Protein AF-A0A1E4HEZ9-F1 (afdb_monomer_lite)

pLDDT: mean 70.36, std 16.88, range [35.25, 93.25]

Sequence (74 aa):
MKYNHLVANMVILHNVHTMSRTLKVLQEQGVPLSEELLNRLSPYRREHINRLGHYSLDFERYQSAMAKDIKFTL

Structure (mmCIF, N/CA/C/O backbone):
data_AF-A0A1E4HEZ9-F1
#
_entry.id   AF-A0A1E4HEZ9-F1
#
loop_
_atom_site.group_PDB
_atom_site.id
_atom_site.type_symbol
_atom_site.label_atom_id
_atom_site.label_alt_id
_atom_site.label_comp_id
_atom_site.label_asym_id
_atom_site.label_entity_id
_atom_site.label_seq_id
_atom_site.pdbx_PDB_ins_code
_atom_site.Cartn_x
_atom_site.Cartn_y
_atom_site.Cartn_z
_atom_site.occupancy
_atom_site.B_iso_or_equiv
_atom_site.auth_seq_id
_atom_site.auth_comp_id
_atom_site.auth_asym_id
_atom_site.auth_atom_id
_atom_site.pdbx_PDB_model_num
ATOM 1 N N . MET A 1 1 ? 15.412 4.827 -20.853 1.00 55.25 1 MET A N 1
ATOM 2 C CA . MET A 1 1 ? 15.344 4.543 -19.400 1.00 55.25 1 MET A CA 1
ATOM 3 C C . MET A 1 1 ? 14.589 5.581 -18.544 1.00 55.25 1 MET A C 1
ATOM 5 O O . MET A 1 1 ? 14.455 5.332 -17.359 1.00 55.25 1 MET A O 1
ATOM 9 N N . LYS A 1 2 ? 14.057 6.716 -19.050 1.00 57.41 2 LYS A N 1
ATOM 10 C CA . LYS A 1 2 ? 13.449 7.751 -18.167 1.00 57.41 2 LYS A CA 1
ATOM 11 C C . LYS A 1 2 ? 11.940 7.613 -17.886 1.00 57.41 2 LYS A C 1
ATOM 13 O O . LYS A 1 2 ? 11.501 8.009 -16.815 1.00 57.41 2 LYS A O 1
ATOM 18 N N . TYR A 1 3 ? 11.155 7.023 -18.789 1.00 67.50 3 TYR A N 1
ATOM 19 C CA . TYR A 1 3 ? 9.689 6.971 -18.637 1.00 67.50 3 TYR A CA 1
ATOM 20 C C . TYR A 1 3 ? 9.179 5.775 -17.823 1.00 67.50 3 TYR A C 1
ATOM 22 O O . TYR A 1 3 ? 8.201 5.914 -17.096 1.00 67.50 3 TYR A O 1
ATOM 30 N N . ASN A 1 4 ? 9.865 4.629 -17.866 1.00 77.69 4 ASN A N 1
ATOM 31 C CA . ASN A 1 4 ? 9.409 3.423 -17.164 1.00 77.69 4 ASN A CA 1
ATOM 32 C C . ASN A 1 4 ? 9.346 3.601 -15.643 1.00 77.69 4 ASN A C 1
ATOM 34 O O . ASN A 1 4 ? 8.425 3.090 -15.020 1.00 77.69 4 ASN A O 1
ATOM 38 N N . HIS A 1 5 ? 10.272 4.357 -15.046 1.00 85.00 5 HIS A N 1
ATOM 39 C CA . HIS A 1 5 ? 10.234 4.641 -13.608 1.00 85.00 5 HIS A CA 1
ATOM 40 C C . HIS A 1 5 ? 9.034 5.506 -13.227 1.00 85.00 5 HIS A C 1
ATOM 42 O O . HIS A 1 5 ? 8.382 5.249 -12.221 1.00 85.00 5 HIS A O 1
ATOM 48 N N . LEU A 1 6 ? 8.707 6.500 -14.055 1.00 87.44 6 LEU A N 1
ATOM 49 C CA . LEU A 1 6 ? 7.547 7.350 -13.824 1.00 87.44 6 LEU A CA 1
ATOM 50 C C . LEU A 1 6 ? 6.250 6.545 -13.954 1.00 87.44 6 LEU A C 1
ATOM 52 O O . LEU A 1 6 ? 5.396 6.623 -13.078 1.00 87.44 6 LEU A O 1
ATOM 56 N N . VAL A 1 7 ? 6.132 5.725 -15.002 1.00 86.94 7 VAL A N 1
ATOM 57 C CA . VAL A 1 7 ? 4.972 4.846 -15.207 1.00 86.94 7 VAL A CA 1
ATOM 58 C C . VAL A 1 7 ? 4.836 3.846 -14.058 1.00 86.94 7 VAL A C 1
ATOM 60 O O . VAL A 1 7 ? 3.750 3.717 -13.502 1.00 86.94 7 VAL A O 1
ATOM 63 N N . ALA A 1 8 ? 5.927 3.206 -13.631 1.00 83.94 8 ALA A N 1
ATOM 64 C CA . ALA A 1 8 ? 5.914 2.288 -12.493 1.00 83.94 8 ALA A CA 1
ATOM 65 C C . ALA 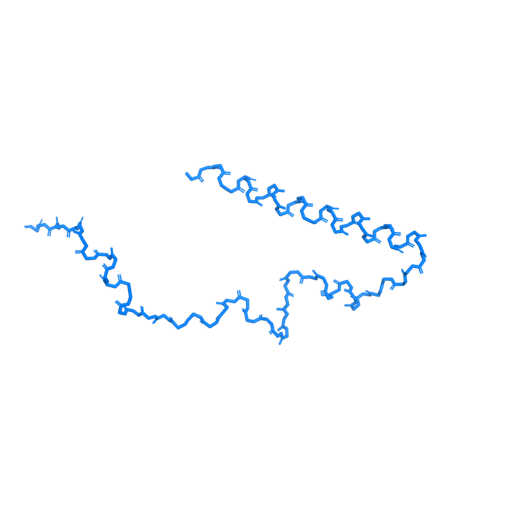A 1 8 ? 5.456 2.981 -11.200 1.00 83.94 8 ALA A C 1
ATOM 67 O O . ALA A 1 8 ? 4.586 2.466 -10.502 1.00 83.94 8 ALA A O 1
ATOM 68 N N . ASN A 1 9 ? 5.976 4.177 -10.914 1.00 88.44 9 ASN A N 1
ATOM 69 C CA . ASN A 1 9 ? 5.588 4.945 -9.731 1.00 88.44 9 ASN A CA 1
ATOM 70 C C . ASN A 1 9 ? 4.115 5.372 -9.779 1.00 88.44 9 ASN A C 1
ATOM 72 O O . ASN A 1 9 ? 3.430 5.304 -8.761 1.00 88.44 9 ASN A O 1
ATOM 76 N N . MET A 1 10 ? 3.606 5.759 -10.954 1.00 90.88 10 MET A N 1
ATOM 77 C CA . MET A 1 10 ? 2.189 6.087 -11.136 1.00 90.88 10 MET A CA 1
ATOM 78 C C . MET A 1 10 ? 1.289 4.870 -10.907 1.00 90.88 10 MET A C 1
ATOM 80 O O . MET A 1 10 ? 0.267 4.989 -10.235 1.00 90.88 10 MET A O 1
ATOM 84 N N . VAL A 1 11 ? 1.682 3.693 -11.401 1.00 87.50 11 VAL A N 1
ATOM 85 C CA . VAL A 1 11 ? 0.940 2.442 -11.181 1.00 87.50 11 VAL A CA 1
ATOM 86 C C . VAL A 1 11 ? 0.941 2.057 -9.699 1.00 87.50 11 VAL A C 1
ATOM 88 O O . VAL A 1 11 ? -0.111 1.735 -9.149 1.00 87.50 11 VAL A O 1
ATOM 91 N N . ILE A 1 12 ? 2.090 2.151 -9.021 1.00 88.12 12 ILE A N 1
ATOM 92 C CA . ILE A 1 12 ? 2.196 1.893 -7.576 1.00 88.12 12 ILE A CA 1
ATOM 93 C C . ILE A 1 12 ? 1.279 2.840 -6.794 1.00 88.12 12 ILE A C 1
ATOM 95 O O . ILE A 1 12 ? 0.512 2.388 -5.942 1.00 88.12 12 ILE A O 1
ATOM 99 N N . LEU A 1 13 ? 1.314 4.139 -7.107 1.00 90.44 13 LEU A N 1
ATOM 100 C CA . LEU A 1 13 ? 0.477 5.136 -6.445 1.00 90.44 13 LEU A CA 1
ATOM 101 C C . LEU A 1 13 ? -1.017 4.868 -6.670 1.00 90.44 13 LEU A C 1
ATOM 103 O O . LEU A 1 13 ? -1.800 4.914 -5.722 1.00 90.44 13 LEU A O 1
ATOM 107 N N . HIS A 1 14 ? -1.414 4.553 -7.904 1.00 90.25 14 HIS A N 1
ATOM 108 C CA . HIS A 1 14 ? -2.801 4.244 -8.248 1.00 90.25 14 HIS A CA 1
ATOM 109 C C . HIS A 1 14 ? -3.340 3.037 -7.466 1.00 90.25 14 HIS A C 1
ATOM 111 O O . HIS A 1 14 ? -4.468 3.068 -6.963 1.00 90.25 14 HIS A O 1
ATOM 117 N N . ASN A 1 15 ? -2.517 1.999 -7.304 1.00 88.44 15 ASN A N 1
ATOM 118 C CA . ASN A 1 15 ? -2.882 0.807 -6.545 1.00 88.44 15 ASN A CA 1
ATOM 119 C C . ASN A 1 15 ? -3.108 1.133 -5.064 1.00 88.44 15 ASN A C 1
ATOM 121 O O . ASN A 1 15 ? -4.147 0.777 -4.506 1.00 88.44 15 ASN A O 1
ATOM 125 N N . VAL A 1 16 ? -2.178 1.862 -4.438 1.00 88.75 16 VAL A N 1
ATOM 126 C CA . VAL A 1 16 ? -2.298 2.264 -3.026 1.00 88.75 16 VAL A CA 1
ATOM 127 C C . VAL A 1 16 ? -3.511 3.172 -2.811 1.00 88.75 16 VAL A C 1
ATOM 129 O O . VAL A 1 16 ? -4.259 2.985 -1.850 1.00 88.75 16 VAL A O 1
ATOM 132 N N . HIS A 1 17 ? -3.758 4.119 -3.719 1.00 92.50 17 HIS A N 1
ATOM 133 C CA . HIS A 1 17 ? -4.928 5.003 -3.667 1.00 92.50 17 HIS A CA 1
ATOM 134 C C . HIS A 1 17 ? -6.249 4.230 -3.728 1.00 92.50 17 HIS A C 1
ATOM 136 O O . HIS A 1 17 ? -7.162 4.486 -2.941 1.00 92.50 17 HIS A O 1
ATOM 142 N N . THR A 1 18 ? -6.339 3.247 -4.625 1.00 90.88 18 THR A N 1
ATOM 143 C CA . THR A 1 18 ? -7.538 2.412 -4.778 1.00 90.88 18 THR A CA 1
ATOM 144 C C . THR A 1 18 ? -7.788 1.569 -3.529 1.00 90.88 18 THR A C 1
ATOM 146 O O . THR A 1 18 ? -8.893 1.594 -2.992 1.00 90.88 18 THR A O 1
ATOM 149 N N . MET A 1 19 ? -6.755 0.900 -3.003 1.00 89.50 19 MET A N 1
ATOM 150 C CA . MET A 1 19 ? -6.855 0.129 -1.757 1.00 89.50 19 MET A CA 1
ATOM 151 C C . MET A 1 19 ? -7.296 1.008 -0.581 1.00 89.50 19 MET A C 1
ATOM 153 O O . MET A 1 19 ? -8.182 0.625 0.180 1.00 89.50 19 MET A O 1
ATOM 157 N N . SER A 1 20 ? -6.733 2.214 -0.468 1.00 88.94 20 SER A N 1
ATOM 158 C CA . SER A 1 20 ? -7.048 3.150 0.618 1.00 88.94 20 SER A CA 1
ATOM 159 C C . SER A 1 20 ? -8.503 3.622 0.562 1.00 88.94 20 SER A C 1
ATOM 161 O O . SER A 1 20 ? -9.176 3.697 1.590 1.00 88.94 20 SER A O 1
ATOM 163 N N . ARG A 1 21 ? -9.026 3.893 -0.642 1.00 93.25 21 ARG A N 1
ATOM 164 C CA . ARG A 1 21 ? -10.439 4.245 -0.843 1.00 93.25 21 ARG A CA 1
ATOM 165 C C . ARG A 1 21 ? -11.366 3.098 -0.452 1.00 93.25 21 ARG A C 1
ATOM 167 O O . ARG A 1 21 ? -12.343 3.337 0.250 1.00 93.25 21 ARG A O 1
ATOM 174 N N . THR A 1 22 ? -11.066 1.875 -0.881 1.00 89.38 22 THR A N 1
ATOM 175 C CA . THR A 1 22 ? -11.887 0.702 -0.551 1.00 89.38 22 THR A CA 1
ATOM 176 C C . THR A 1 22 ? -11.903 0.434 0.951 1.00 89.38 22 THR A C 1
ATOM 178 O O . THR A 1 22 ? -12.968 0.188 1.508 1.00 89.38 22 THR A O 1
ATOM 181 N N . LEU A 1 23 ? -10.757 0.555 1.631 1.00 89.19 23 LEU A N 1
ATOM 182 C CA . LEU A 1 23 ? -10.691 0.439 3.092 1.00 89.19 23 LEU A CA 1
ATOM 183 C C . LEU A 1 23 ? -11.561 1.488 3.789 1.00 89.19 23 LEU A C 1
ATOM 185 O O . LEU A 1 23 ? -12.278 1.156 4.727 1.00 89.19 23 LEU A O 1
ATOM 189 N N . LYS A 1 24 ? -11.561 2.731 3.300 1.00 88.69 24 LYS A N 1
ATOM 190 C CA . LYS A 1 24 ? -12.415 3.788 3.851 1.00 88.69 24 LYS A CA 1
ATOM 191 C C . LYS A 1 24 ? -13.908 3.473 3.700 1.00 88.69 24 LYS A C 1
ATOM 193 O O . LYS A 1 24 ? -14.654 3.630 4.657 1.00 88.69 24 LYS A O 1
ATOM 198 N N . VAL A 1 25 ? -14.329 2.962 2.541 1.00 92.25 25 VAL A N 1
ATOM 199 C CA . VAL A 1 25 ? -15.723 2.530 2.322 1.00 92.25 25 VAL A CA 1
ATOM 200 C C . VAL A 1 25 ? -16.108 1.394 3.273 1.00 92.25 25 VAL A C 1
ATOM 202 O O . VAL A 1 25 ? -17.19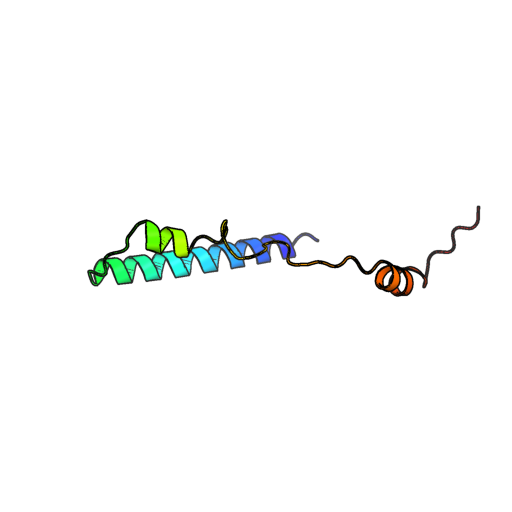1 1.414 3.849 1.00 92.25 25 VAL A O 1
ATOM 205 N N . LEU A 1 26 ? -15.219 0.420 3.485 1.00 89.75 26 LEU A N 1
ATOM 206 C CA . LEU A 1 26 ? -15.457 -0.673 4.436 1.00 89.75 26 LEU A CA 1
ATOM 207 C C . LEU A 1 26 ? -15.574 -0.160 5.879 1.00 89.75 26 LEU A C 1
ATOM 209 O O . LEU A 1 26 ? -16.424 -0.629 6.633 1.00 89.75 26 LEU A O 1
ATOM 213 N N . GLN A 1 27 ? -14.766 0.835 6.249 1.00 87.62 27 GLN A N 1
ATOM 214 C CA . GLN A 1 27 ? -14.858 1.490 7.553 1.00 87.62 27 GLN A CA 1
ATOM 215 C C . GLN A 1 27 ? -16.199 2.217 7.732 1.00 87.62 27 GLN A C 1
ATOM 217 O O . GLN A 1 27 ? -16.825 2.096 8.782 1.00 87.62 27 GLN A O 1
ATOM 222 N N . GLU A 1 28 ? -16.668 2.929 6.703 1.00 90.31 28 GLU A N 1
ATOM 223 C CA . GLU A 1 28 ? -17.974 3.608 6.694 1.00 90.31 28 GLU A CA 1
ATOM 224 C C . GLU A 1 28 ? -19.150 2.617 6.790 1.00 90.31 28 GLU A C 1
ATOM 226 O O . GLU A 1 28 ? -20.181 2.936 7.375 1.00 90.31 28 GLU A O 1
ATOM 231 N N . GLN A 1 29 ? -18.981 1.390 6.289 1.00 90.81 29 GLN A N 1
ATOM 232 C CA . GLN A 1 29 ? -19.947 0.290 6.422 1.00 90.81 29 GLN A CA 1
ATOM 233 C C . GLN A 1 29 ? -19.917 -0.395 7.802 1.00 90.81 29 GLN A C 1
ATOM 235 O O . GLN A 1 29 ? -20.677 -1.333 8.037 1.00 90.81 29 GLN A O 1
ATOM 240 N N . GLY A 1 30 ? -19.054 0.055 8.720 1.00 87.81 30 GLY A N 1
ATOM 241 C CA . GLY A 1 30 ? -18.931 -0.505 10.066 1.00 87.81 30 GLY A CA 1
ATOM 242 C C . GLY A 1 30 ? -18.114 -1.797 10.139 1.00 87.81 30 GLY A C 1
ATOM 243 O O . GLY A 1 30 ? -18.168 -2.490 11.155 1.00 87.81 30 GLY A O 1
ATOM 244 N N . VAL A 1 31 ? -17.350 -2.140 9.094 1.00 85.19 31 VAL A N 1
ATOM 245 C CA . VAL A 1 31 ? -16.464 -3.311 9.123 1.00 85.19 31 VAL A CA 1
ATOM 246 C C . VAL A 1 31 ? -15.285 -3.028 10.065 1.00 85.19 31 VAL A C 1
ATOM 248 O O . VAL A 1 31 ? -14.569 -2.041 9.865 1.00 85.19 31 VAL A O 1
ATOM 251 N N . PRO A 1 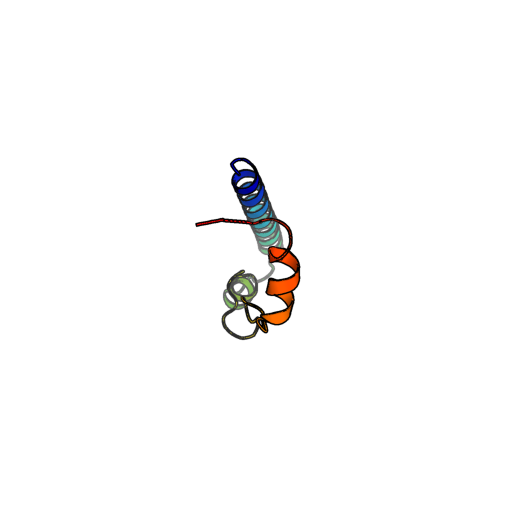32 ? -15.027 -3.880 11.075 1.00 79.19 32 PRO A N 1
ATOM 252 C CA . PRO A 1 32 ? -13.897 -3.697 11.976 1.00 79.19 32 PRO A CA 1
ATOM 253 C C . PRO A 1 32 ? -12.579 -3.982 11.242 1.00 79.19 32 PRO A C 1
ATOM 255 O O . PRO A 1 32 ? -12.219 -5.130 10.981 1.00 79.19 32 PRO A O 1
ATOM 258 N N . LEU A 1 33 ? -11.842 -2.923 10.909 1.00 81.38 33 LEU A N 1
ATOM 259 C CA . LEU A 1 33 ? -10.491 -3.012 10.356 1.00 81.38 33 LEU A CA 1
ATOM 260 C C . LEU A 1 33 ? -9.487 -3.143 11.509 1.00 81.38 33 LEU A C 1
ATOM 262 O O . LEU A 1 33 ? -9.062 -2.141 12.082 1.00 81.38 33 LEU A O 1
ATOM 266 N N . SER A 1 34 ? -9.128 -4.375 11.879 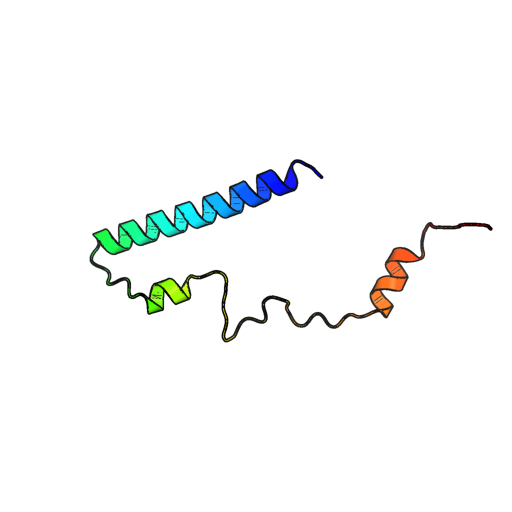1.00 81.31 34 SER A N 1
ATOM 267 C CA . SER A 1 34 ? -8.083 -4.613 12.881 1.00 81.31 34 SER A CA 1
ATOM 268 C C . SER A 1 34 ? -6.687 -4.339 12.313 1.00 81.31 34 SER A C 1
ATOM 270 O O . SER A 1 34 ? -6.432 -4.494 11.115 1.00 81.31 34 SER A O 1
ATOM 272 N N . GLU A 1 35 ? -5.752 -3.966 13.186 1.00 76.31 35 GLU A N 1
ATOM 273 C CA . GLU A 1 35 ? -4.352 -3.739 12.813 1.00 76.31 35 GLU A CA 1
ATOM 274 C C . GLU A 1 35 ? -3.709 -4.998 12.208 1.00 76.31 35 GLU A C 1
ATOM 276 O O . GLU A 1 35 ? -2.936 -4.912 11.257 1.00 76.31 35 GLU A O 1
ATOM 281 N N . GLU A 1 36 ? -4.092 -6.184 12.682 1.00 75.56 36 GLU A N 1
ATOM 282 C CA . GLU A 1 36 ? -3.675 -7.467 12.112 1.00 75.56 36 GLU A CA 1
ATOM 283 C C . GLU A 1 36 ? -4.131 -7.626 10.651 1.00 75.56 36 GLU A C 1
ATOM 285 O O . GLU A 1 36 ? -3.339 -8.004 9.786 1.00 75.56 36 GLU A O 1
ATOM 290 N N . LEU A 1 37 ? -5.383 -7.275 10.338 1.00 77.19 37 LEU A N 1
ATOM 291 C CA . LEU A 1 37 ? -5.923 -7.347 8.980 1.00 77.19 37 LEU A CA 1
ATOM 292 C C . LEU A 1 37 ? -5.214 -6.363 8.036 1.00 77.19 37 LEU A C 1
ATOM 294 O O . LEU A 1 37 ? -4.878 -6.713 6.904 1.00 77.19 37 LEU A O 1
ATOM 298 N N . LEU A 1 38 ? -4.936 -5.147 8.509 1.00 79.12 38 LEU A N 1
ATOM 299 C CA . LEU A 1 38 ? -4.191 -4.141 7.746 1.00 79.12 38 LEU A CA 1
ATOM 300 C C . LEU A 1 38 ? -2.731 -4.558 7.544 1.00 79.12 38 LEU A C 1
ATOM 302 O O . LEU A 1 38 ? -2.198 -4.455 6.436 1.00 79.12 38 LEU A O 1
ATOM 306 N N . ASN A 1 39 ? -2.109 -5.137 8.572 1.00 74.81 39 ASN A N 1
ATOM 307 C CA . ASN A 1 39 ? -0.798 -5.764 8.464 1.00 74.81 39 ASN A CA 1
ATOM 308 C C . ASN A 1 39 ? -0.804 -6.885 7.432 1.00 74.81 39 ASN A C 1
ATOM 310 O O . ASN A 1 39 ? 0.217 -7.071 6.766 1.00 74.81 39 ASN A O 1
ATOM 314 N N . ARG A 1 40 ? -1.949 -7.559 7.224 1.00 73.50 40 ARG A N 1
ATOM 315 C CA . ARG A 1 40 ? -2.141 -8.546 6.159 1.00 73.50 40 ARG A CA 1
ATOM 316 C C . ARG A 1 40 ? -2.292 -7.961 4.750 1.00 73.50 40 ARG A C 1
ATOM 318 O O . ARG A 1 40 ? -2.162 -8.715 3.784 1.00 73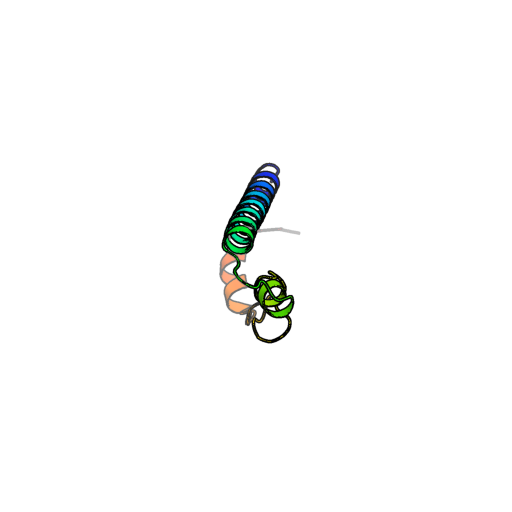.50 40 ARG A O 1
ATOM 325 N N . LEU A 1 41 ? -2.363 -6.648 4.577 1.00 76.06 41 LEU A N 1
ATOM 326 C CA . LEU A 1 41 ? -2.341 -5.983 3.264 1.00 76.06 41 LEU A CA 1
ATOM 327 C C . LEU A 1 41 ? -0.978 -5.372 2.908 1.00 76.06 41 LEU A C 1
ATOM 329 O O . LEU A 1 41 ? -0.752 -4.988 1.763 1.00 76.06 41 LEU A O 1
ATOM 333 N N . SER A 1 42 ? -0.040 -5.328 3.859 1.00 68.62 42 SER A N 1
ATOM 334 C CA . SER A 1 42 ? 1.315 -4.829 3.619 1.00 68.62 42 SER A CA 1
ATOM 335 C C . SER A 1 42 ? 2.029 -5.577 2.468 1.00 68.62 42 SER A C 1
ATOM 337 O O . SER A 1 42 ? 2.095 -6.810 2.477 1.00 68.62 42 SER A O 1
ATOM 339 N N . PRO A 1 43 ? 2.644 -4.867 1.505 1.00 63.56 43 PRO A N 1
ATOM 340 C CA . PRO A 1 43 ? 3.433 -5.493 0.439 1.00 63.56 43 PRO A CA 1
ATOM 341 C C . PRO A 1 43 ? 4.707 -6.177 0.969 1.00 63.56 43 PRO A C 1
ATOM 343 O O . PRO A 1 43 ? 5.335 -6.968 0.266 1.00 63.56 43 PRO A O 1
ATOM 346 N N . TYR A 1 44 ? 5.096 -5.891 2.216 1.00 56.84 44 TYR A N 1
ATOM 347 C CA . TYR A 1 44 ? 6.240 -6.494 2.888 1.00 56.84 44 TYR A CA 1
ATOM 348 C C . TYR A 1 44 ? 5.792 -7.607 3.842 1.00 56.84 44 TYR A C 1
ATOM 350 O O . TYR A 1 44 ? 5.601 -7.406 5.041 1.00 56.84 44 TYR A O 1
ATOM 358 N N . ARG A 1 45 ? 5.612 -8.809 3.293 1.00 58.34 45 ARG A N 1
ATOM 359 C CA . ARG A 1 45 ? 5.390 -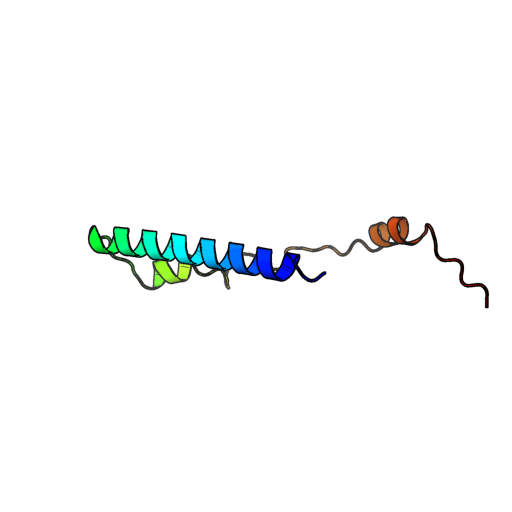10.023 4.083 1.00 58.34 45 ARG A CA 1
ATOM 360 C C . ARG A 1 45 ? 6.693 -10.520 4.692 1.00 58.34 45 ARG A C 1
ATOM 362 O O . ARG A 1 45 ? 7.648 -10.755 3.962 1.00 58.34 45 ARG A O 1
ATOM 369 N N . ARG A 1 46 ? 6.707 -10.713 6.014 1.00 58.72 46 ARG A N 1
ATOM 370 C CA . ARG A 1 46 ? 7.867 -11.251 6.743 1.00 58.72 46 ARG A CA 1
ATOM 371 C C . ARG A 1 46 ? 7.844 -12.771 6.920 1.00 58.72 46 ARG A C 1
ATOM 373 O O . ARG A 1 46 ? 8.908 -13.344 7.087 1.00 58.72 46 ARG A O 1
ATOM 380 N N . GLU A 1 47 ? 6.674 -13.410 6.867 1.00 59.94 47 GLU A N 1
ATOM 381 C CA . GLU A 1 47 ? 6.556 -14.796 7.352 1.00 59.94 47 GLU A CA 1
ATOM 382 C C . GLU A 1 47 ? 6.529 -15.883 6.264 1.00 59.94 47 GLU A C 1
ATOM 384 O O . GLU A 1 47 ? 7.071 -16.950 6.515 1.00 59.94 47 GLU A O 1
ATOM 389 N N . HIS A 1 48 ? 5.983 -15.670 5.053 1.00 56.28 48 HIS A N 1
ATOM 390 C CA . HIS A 1 48 ? 5.765 -16.815 4.132 1.00 56.28 48 HIS A CA 1
ATOM 391 C C . HIS A 1 48 ? 5.883 -16.562 2.620 1.00 56.28 48 HIS A C 1
ATOM 393 O O . HIS A 1 48 ? 5.727 -17.499 1.841 1.00 56.28 48 HIS A O 1
ATOM 399 N N . ILE A 1 49 ? 6.180 -15.343 2.163 1.00 56.28 49 ILE A N 1
ATOM 400 C CA . ILE A 1 49 ? 6.444 -15.100 0.735 1.00 56.28 49 ILE A CA 1
ATOM 401 C C . ILE A 1 49 ? 7.929 -14.816 0.605 1.00 56.28 49 ILE A C 1
ATOM 403 O O . ILE A 1 49 ? 8.398 -13.767 1.041 1.00 56.28 49 ILE A O 1
ATOM 407 N N . ASN A 1 50 ? 8.673 -15.755 0.019 1.00 51.66 50 ASN A N 1
ATOM 408 C CA . ASN A 1 50 ? 10.047 -15.509 -0.387 1.00 51.66 50 ASN A CA 1
ATOM 409 C C . ASN A 1 50 ? 10.026 -14.358 -1.411 1.00 51.66 50 ASN A C 1
ATOM 411 O O . ASN A 1 50 ? 9.739 -14.566 -2.588 1.00 51.66 50 ASN A O 1
ATOM 415 N N . ARG A 1 51 ? 10.247 -13.120 -0.943 1.00 51.91 51 ARG A N 1
ATOM 416 C CA . ARG A 1 51 ? 10.119 -11.874 -1.729 1.00 51.91 51 ARG A CA 1
ATOM 417 C C . ARG A 1 51 ? 11.088 -11.825 -2.911 1.00 51.91 51 ARG A C 1
ATOM 419 O O . ARG A 1 51 ? 10.901 -11.038 -3.833 1.00 51.91 51 ARG A O 1
ATOM 426 N N . LEU A 1 52 ? 12.119 -12.661 -2.864 1.00 54.91 52 LEU A N 1
ATOM 427 C CA . LEU A 1 52 ? 13.118 -12.820 -3.904 1.00 54.91 52 LEU A CA 1
ATOM 428 C C . LEU A 1 52 ? 12.912 -14.102 -4.713 1.00 54.91 52 LEU A C 1
ATOM 430 O O . LEU A 1 52 ? 13.732 -14.371 -5.564 1.00 54.91 52 LEU A O 1
ATOM 434 N N . GLY A 1 53 ? 11.862 -14.896 -4.488 1.00 49.12 53 GLY A N 1
ATOM 435 C CA . GLY A 1 53 ? 11.728 -16.212 -5.116 1.00 49.12 53 GLY A CA 1
ATOM 436 C C . GLY A 1 53 ? 12.904 -17.152 -4.797 1.00 49.12 53 GLY A C 1
ATOM 437 O O . GLY A 1 53 ? 13.950 -16.763 -4.280 1.00 49.12 53 GLY A O 1
ATOM 438 N N . HIS A 1 54 ? 12.756 -18.437 -5.099 1.00 51.22 54 HIS A N 1
ATOM 439 C CA . HIS A 1 54 ? 13.935 -19.282 -5.271 1.00 51.22 54 HIS A CA 1
ATOM 440 C C . HIS A 1 54 ? 14.480 -19.021 -6.677 1.00 51.22 54 HIS A C 1
ATOM 442 O O . HIS A 1 54 ? 14.096 -19.697 -7.627 1.00 51.22 54 HIS A O 1
ATOM 448 N N . TYR A 1 55 ? 15.343 -18.014 -6.835 1.00 51.25 55 TYR A N 1
ATOM 449 C CA . TYR A 1 55 ? 16.176 -17.924 -8.033 1.00 51.25 55 TYR A CA 1
ATOM 450 C C . TYR A 1 55 ? 17.317 -18.933 -7.885 1.00 51.25 55 TYR A C 1
ATOM 452 O O . TYR A 1 55 ? 18.366 -18.615 -7.327 1.00 51.25 55 TYR A O 1
ATOM 460 N N . SER A 1 56 ? 17.124 -20.159 -8.372 1.00 52.91 56 SER A N 1
ATOM 461 C CA . SER A 1 56 ? 18.270 -20.993 -8.730 1.00 52.91 56 SER A CA 1
ATOM 462 C C . SER A 1 56 ? 18.982 -20.268 -9.869 1.00 52.91 56 SER A C 1
ATOM 464 O O . SER A 1 56 ? 18.455 -20.181 -10.978 1.00 52.91 56 SER A O 1
ATOM 466 N N . LEU A 1 57 ? 20.124 -19.649 -9.568 1.00 55.03 57 LEU A N 1
ATOM 467 C CA . LEU A 1 57 ? 20.981 -19.035 -10.574 1.00 55.03 57 LEU A CA 1
ATOM 468 C C . LEU A 1 57 ? 21.551 -20.162 -11.434 1.00 55.03 57 LEU A C 1
ATOM 470 O O . LEU A 1 57 ? 22.541 -20.792 -11.078 1.00 55.03 57 LEU A O 1
ATOM 474 N N . ASP A 1 58 ? 20.873 -20.451 -12.539 1.00 57.84 58 ASP A N 1
ATOM 475 C CA . ASP A 1 58 ? 21.355 -21.390 -13.539 1.00 57.84 58 ASP A CA 1
ATOM 476 C C . ASP A 1 58 ? 22.364 -20.662 -14.438 1.00 57.84 58 ASP A C 1
ATOM 478 O O . ASP A 1 58 ? 22.003 -19.979 -15.403 1.00 57.84 58 ASP A O 1
ATOM 482 N N . PHE A 1 59 ? 23.640 -20.715 -14.046 1.00 58.59 59 PHE A N 1
ATOM 483 C CA . PHE A 1 59 ? 24.739 -20.036 -14.738 1.00 58.59 59 PHE A CA 1
ATOM 484 C C . PHE A 1 59 ? 24.964 -20.568 -16.164 1.00 58.59 59 PHE A C 1
ATOM 486 O O . PHE A 1 59 ? 25.478 -19.830 -17.006 1.00 58.59 59 PHE A O 1
ATOM 493 N N . GLU A 1 60 ? 24.497 -21.782 -16.469 1.00 60.78 60 GLU A N 1
ATOM 494 C CA . GLU A 1 60 ? 24.520 -22.357 -17.821 1.00 60.78 60 GLU A CA 1
ATOM 495 C C . GLU A 1 60 ? 23.578 -21.590 -18.767 1.00 60.78 60 GLU A C 1
ATOM 497 O O . GLU A 1 60 ? 23.902 -21.334 -19.928 1.00 60.78 60 GLU A O 1
ATOM 502 N N . ARG A 1 61 ? 22.435 -21.108 -18.254 1.00 56.09 61 ARG A N 1
ATOM 503 C CA . ARG A 1 61 ? 21.459 -20.329 -19.036 1.00 56.09 61 ARG A CA 1
ATOM 504 C C . ARG A 1 61 ? 21.952 -18.918 -19.382 1.00 56.09 61 ARG A C 1
ATOM 506 O O . ARG A 1 61 ? 21.491 -18.332 -20.362 1.00 56.09 61 ARG A O 1
ATOM 513 N N . TYR A 1 62 ? 22.877 -18.355 -18.601 1.00 53.09 62 TYR A N 1
ATOM 514 C CA . TYR A 1 62 ? 23.433 -17.019 -18.855 1.00 53.09 62 TYR A CA 1
ATOM 515 C C . TYR A 1 62 ? 24.456 -17.025 -20.003 1.00 53.09 62 TYR A C 1
ATOM 517 O O . TYR A 1 62 ? 24.524 -16.065 -20.776 1.00 53.09 62 TYR A O 1
ATOM 525 N N . GLN A 1 63 ? 25.209 -18.118 -20.177 1.00 53.09 63 GLN A N 1
ATOM 526 C CA . GLN A 1 63 ? 26.231 -18.199 -21.225 1.00 53.09 63 GLN A CA 1
ATOM 527 C C . GLN A 1 63 ? 25.639 -18.224 -22.641 1.00 53.09 63 GLN A C 1
ATOM 529 O O . GLN A 1 63 ? 26.205 -17.608 -23.544 1.00 53.09 63 GLN A O 1
ATOM 534 N N . SER A 1 64 ? 24.465 -18.830 -22.850 1.00 54.06 64 SER A N 1
ATOM 535 C CA . SER A 1 64 ? 23.868 -18.905 -24.192 1.00 54.06 64 SER A CA 1
ATOM 536 C C . SER A 1 64 ? 23.373 -17.554 -24.729 1.00 54.06 64 SER A C 1
ATOM 538 O O . SER A 1 64 ? 23.259 -17.388 -25.941 1.00 54.06 64 SER A O 1
ATOM 540 N N . ALA A 1 65 ? 23.065 -16.589 -23.853 1.00 55.59 65 ALA A N 1
ATOM 541 C CA . ALA A 1 65 ? 22.554 -15.272 -24.252 1.00 55.59 65 ALA A CA 1
ATOM 542 C C . ALA A 1 65 ? 23.666 -14.233 -24.488 1.00 55.59 65 ALA A C 1
ATOM 544 O O . ALA A 1 65 ? 23.489 -13.326 -25.297 1.00 55.59 65 ALA A O 1
ATOM 545 N N . MET A 1 66 ? 24.815 -14.375 -23.818 1.00 50.72 66 MET A N 1
ATOM 546 C CA . MET A 1 66 ? 25.935 -13.423 -23.910 1.00 50.72 66 MET A CA 1
ATOM 547 C C . MET A 1 66 ? 26.985 -13.813 -24.959 1.00 50.72 66 MET A C 1
ATOM 549 O O . MET A 1 66 ? 27.848 -13.005 -25.291 1.00 50.72 66 MET A O 1
ATOM 553 N N . ALA A 1 67 ? 26.922 -15.032 -25.500 1.00 51.41 67 ALA A N 1
ATOM 554 C CA . ALA A 1 67 ? 27.927 -15.546 -26.427 1.00 51.41 67 ALA A CA 1
ATOM 555 C C . ALA A 1 67 ? 27.806 -15.031 -27.873 1.00 51.41 67 ALA A C 1
ATOM 557 O O . ALA A 1 67 ? 28.591 -15.478 -28.709 1.00 51.41 67 ALA A O 1
ATOM 558 N N . LYS A 1 68 ? 26.850 -14.144 -28.213 1.00 56.25 68 LYS A N 1
ATOM 559 C CA . LYS A 1 68 ? 26.632 -13.827 -29.633 1.00 56.25 68 LYS A CA 1
ATOM 560 C C . LYS A 1 68 ? 27.434 -12.669 -30.222 1.00 56.25 68 LYS A C 1
ATOM 562 O O . LYS A 1 68 ? 27.821 -12.831 -31.364 1.00 56.25 68 LYS A O 1
ATOM 567 N N . ASP A 1 69 ? 27.788 -11.585 -29.526 1.00 55.38 69 ASP A N 1
ATOM 568 C CA . ASP A 1 69 ? 28.363 -10.430 -30.257 1.00 55.38 69 ASP A CA 1
ATOM 569 C C . ASP A 1 69 ? 29.331 -9.536 -29.465 1.00 55.38 69 ASP A C 1
ATOM 571 O O . ASP A 1 69 ? 29.193 -8.315 -29.459 1.00 55.38 69 ASP A O 1
ATOM 575 N N . ILE A 1 70 ? 30.363 -10.099 -28.826 1.00 52.34 70 ILE A N 1
ATOM 576 C CA . ILE A 1 70 ? 31.480 -9.268 -28.344 1.00 52.34 70 ILE A CA 1
ATOM 577 C C . ILE A 1 70 ? 32.823 -9.923 -28.680 1.00 52.34 70 ILE A C 1
ATOM 579 O O . ILE A 1 70 ? 33.370 -10.709 -27.911 1.00 52.34 70 ILE A O 1
ATOM 583 N N . LYS A 1 71 ? 33.378 -9.566 -29.845 1.00 45.31 71 LYS A N 1
ATOM 584 C CA . LYS A 1 71 ? 34.804 -9.744 -30.142 1.00 45.31 71 LYS A CA 1
ATOM 585 C C . LYS A 1 71 ? 35.562 -8.500 -29.676 1.00 45.31 71 LYS A C 1
ATOM 587 O O . LYS A 1 71 ? 35.567 -7.497 -30.382 1.00 45.31 71 LYS A O 1
ATOM 592 N N . PHE A 1 72 ? 36.238 -8.578 -28.533 1.00 41.00 72 PHE A N 1
ATOM 593 C CA . PHE A 1 72 ? 37.371 -7.693 -28.258 1.00 41.00 72 PHE A CA 1
ATOM 594 C C . PHE A 1 72 ? 38.647 -8.431 -28.659 1.00 41.00 72 PHE A C 1
ATOM 596 O O . PHE A 1 72 ? 39.002 -9.446 -28.065 1.00 41.00 72 PHE A O 1
ATOM 603 N N . THR A 1 73 ? 39.282 -7.949 -29.725 1.00 35.25 73 THR A N 1
ATOM 604 C CA . THR A 1 73 ? 40.667 -8.300 -30.057 1.00 35.25 73 THR A CA 1
ATOM 605 C C . THR A 1 73 ? 41.552 -7.366 -29.234 1.00 35.25 73 THR A C 1
ATOM 607 O O . THR A 1 73 ? 41.296 -6.161 -29.235 1.00 35.25 73 THR A O 1
ATOM 610 N N . LEU A 1 74 ? 42.498 -7.940 -28.485 1.00 38.50 74 LEU A N 1
ATOM 611 C CA . LEU A 1 74 ? 43.571 -7.221 -27.789 1.00 38.50 74 LEU A CA 1
ATOM 612 C C . LEU A 1 74 ? 44.601 -6.689 -28.788 1.00 38.50 74 LEU A C 1
ATOM 614 O O . LEU A 1 74 ? 44.878 -7.419 -29.767 1.00 38.50 74 LEU A O 1
#

Radius of gyration: 21.79 Å; chains: 1; bounding box: 64×30×43 Å

Secondary structure (DSSP, 8-state):
--HHHHHHHHHHHHHHHHHHHHHHHHHHTT----HHHHHTT-S--SSS--TT------HHHHHHHHSSS-----

Foldseek 3Di:
DPVVVVVVVVVVVVVVVVVVVVVVVCVVVVNDDDPVNVVVVDPDDDPDDPPVPPPPPPVVVVCVVPVDDDDDDD